Protein AF-A0A960Q188-F1 (afdb_monomer_lite)

Sequence (166 aa):
MLKTEIKGSSILVFAPQTSRVGSAANPDTLACQAAVAFLQRELSPLARAEWEIPDIPFEPMGHNQLRHANRSDRLHARWVREHSLSGDRFVFIEILRNKAATMVIGGQICIVDRAGRIAYSRHYNSHQFDPTVMTSTVRFTDWMLTRFLEDLTKDATEIFPPWGVG

Radius of gyration: 14.89 Å; chains: 1; bounding box: 35×31×38 Å

pLDDT: mean 79.79, std 11.88, range [42.81, 92.06]

Secondary structure (DSSP, 8-state):
-HHHHHTT--EEEEPPEEEETTS--EE-HHHHHHHHHHHHHHT-TT-EEE------PPP--SS-HHHHHHHHHHHHHHHHHHHT-S-SEEEEEEEEE-TTSSSEEEEEEEEEETTS-EEEEEEEETTSS-TTGGG-HHHHHHHHHHHHHHHTTS-HHHHS-TTS--

Foldseek 3Di:
DVLVVQAAFQEEEEFAFEDEQPDFTDGDPLLSVLLQVVCCVRGNVNYDYDHDDPRDDDDRCPPDPPVRQVSVLLVQLVVLQVPQDPGQKYWYKYFYAYNVSQWTQWIKIWIAGSNSDTPDIDIGGNVRDDRVCGRDSNSVSVVVVVVVVVVVVDDPCVVAPPVDDD

Structure (mmCIF, N/CA/C/O backbone):
data_AF-A0A960Q188-F1
#
_entry.id   AF-A0A960Q188-F1
#
loop_
_atom_site.group_PDB
_atom_site.id
_atom_site.type_symbol
_atom_site.label_atom_id
_atom_site.label_alt_id
_atom_site.label_comp_id
_atom_site.label_asym_id
_atom_site.label_entity_id
_atom_site.label_seq_id
_atom_site.pdbx_PDB_ins_code
_atom_site.Cartn_x
_atom_site.Cartn_y
_atom_site.Cartn_z
_atom_site.occupancy
_atom_site.B_iso_or_equiv
_atom_site.auth_seq_id
_atom_site.auth_comp_id
_atom_site.auth_asym_id
_atom_site.auth_atom_id
_atom_site.pdbx_PDB_model_num
ATOM 1 N N . MET A 1 1 ? -15.343 9.595 4.754 1.00 60.38 1 MET A N 1
ATOM 2 C CA . MET A 1 1 ? -15.783 8.870 5.980 1.00 60.38 1 MET A CA 1
ATOM 3 C C . MET A 1 1 ? -14.796 7.765 6.422 1.00 60.38 1 MET A C 1
ATOM 5 O O . MET A 1 1 ? -14.617 7.580 7.618 1.00 60.38 1 MET A O 1
ATOM 9 N N . LEU A 1 2 ? -14.051 7.128 5.502 1.00 62.22 2 LEU A N 1
ATOM 10 C CA . LEU A 1 2 ? -13.084 6.044 5.781 1.00 62.22 2 LEU A CA 1
ATOM 11 C C . LEU A 1 2 ? -11.837 6.459 6.609 1.00 62.22 2 LEU A C 1
ATOM 13 O O . LEU A 1 2 ? -11.343 5.673 7.414 1.00 62.22 2 LEU A O 1
ATOM 17 N N . LYS A 1 3 ? -11.346 7.705 6.485 1.00 62.78 3 LYS A N 1
ATOM 18 C CA . LYS A 1 3 ? -10.191 8.207 7.269 1.00 62.78 3 LYS A CA 1
ATOM 19 C C . LYS A 1 3 ? -10.414 8.129 8.783 1.00 62.78 3 LYS A C 1
ATOM 21 O O . LYS A 1 3 ? -9.508 7.761 9.525 1.00 62.78 3 LYS A O 1
ATOM 26 N N . THR A 1 4 ? -11.616 8.478 9.236 1.00 61.66 4 THR A N 1
ATOM 27 C CA . THR A 1 4 ? -11.970 8.501 10.661 1.00 61.66 4 THR A CA 1
ATOM 28 C C . THR A 1 4 ? -12.105 7.090 11.227 1.00 61.66 4 THR A C 1
ATOM 30 O O . THR A 1 4 ? -11.721 6.863 12.366 1.00 61.66 4 THR A O 1
ATOM 33 N N . GLU A 1 5 ? -12.579 6.135 10.422 1.00 65.75 5 GLU A N 1
ATOM 34 C CA . GLU A 1 5 ? -12.701 4.722 10.807 1.00 65.75 5 GLU A CA 1
ATOM 35 C C . GLU A 1 5 ? -11.341 4.021 10.929 1.00 65.75 5 GLU A C 1
ATOM 37 O O . GLU A 1 5 ? -11.165 3.135 11.761 1.00 65.75 5 GLU A O 1
ATOM 42 N N . ILE A 1 6 ? -10.365 4.417 10.107 1.00 67.44 6 ILE A N 1
ATOM 43 C CA . ILE A 1 6 ? -9.011 3.843 10.139 1.00 67.44 6 ILE A CA 1
ATOM 44 C C . ILE A 1 6 ? -8.191 4.414 11.309 1.00 67.44 6 ILE A C 1
ATOM 46 O O . ILE A 1 6 ? -7.274 3.757 11.808 1.00 67.44 6 ILE A O 1
ATOM 50 N N . LYS A 1 7 ? -8.531 5.615 11.790 1.00 67.69 7 LYS A N 1
ATOM 51 C CA . LYS A 1 7 ? -7.803 6.288 12.868 1.00 67.69 7 LYS A CA 1
ATOM 52 C C . LYS A 1 7 ? -7.918 5.495 14.178 1.00 67.69 7 LYS A C 1
ATOM 54 O O . LYS A 1 7 ? -8.984 5.423 14.775 1.00 67.69 7 LYS A O 1
ATOM 59 N N . GLY A 1 8 ? -6.805 4.909 14.625 1.00 63.12 8 GLY A N 1
ATOM 60 C CA . GLY A 1 8 ? -6.741 4.067 15.830 1.00 63.12 8 GLY A CA 1
ATOM 61 C C . GLY A 1 8 ? -6.969 2.566 15.599 1.00 63.12 8 GLY A C 1
ATOM 62 O O . GLY A 1 8 ? -6.877 1.798 16.551 1.00 63.12 8 GLY A O 1
ATOM 63 N N . SER A 1 9 ? -7.211 2.135 14.355 1.00 73.81 9 SER A N 1
ATOM 64 C CA . SER A 1 9 ? -7.270 0.712 13.986 1.00 73.81 9 SER A CA 1
ATOM 65 C C . SER A 1 9 ? -5.881 0.067 14.013 1.00 73.81 9 SER A C 1
ATOM 67 O O . SER A 1 9 ? -4.887 0.712 13.670 1.00 73.81 9 SER A O 1
ATOM 69 N N . SER A 1 10 ? -5.791 -1.223 14.333 1.00 77.69 10 SER A N 1
ATOM 70 C CA . SER A 1 10 ? -4.574 -2.003 14.077 1.00 77.69 10 SER A CA 1
ATOM 71 C C . SER A 1 10 ? -4.449 -2.294 12.574 1.00 77.69 10 SER A C 1
ATOM 73 O O . SER A 1 10 ? -5.351 -2.877 11.963 1.00 77.69 10 SER A O 1
ATOM 75 N N . ILE A 1 11 ? -3.348 -1.854 11.957 1.00 82.38 11 ILE A N 1
ATOM 76 C CA . ILE A 1 11 ? -3.106 -2.006 10.515 1.00 82.38 11 ILE A CA 1
ATOM 77 C C . ILE A 1 11 ? -1.930 -2.958 10.308 1.00 82.38 11 ILE A C 1
ATOM 79 O O . ILE A 1 11 ? -0.829 -2.692 10.790 1.00 82.38 11 ILE A O 1
ATOM 83 N N . LEU A 1 12 ? -2.145 -4.041 9.564 1.00 77.25 12 LEU A N 1
ATOM 84 C CA . LEU A 1 12 ? -1.047 -4.865 9.059 1.00 77.25 12 LEU A CA 1
ATOM 85 C C . LEU A 1 12 ? -0.699 -4.422 7.643 1.00 77.25 12 LEU A C 1
ATOM 87 O O . LEU A 1 12 ? -1.573 -4.365 6.777 1.00 77.25 12 LEU A O 1
ATOM 91 N N . VAL A 1 13 ? 0.569 -4.097 7.425 1.00 78.69 13 VAL A N 1
ATOM 92 C CA . VAL A 1 13 ? 1.113 -3.696 6.128 1.00 78.69 13 VAL A CA 1
ATOM 93 C C . VAL A 1 13 ? 1.946 -4.849 5.601 1.00 78.69 13 VAL A C 1
ATOM 95 O O . VAL A 1 13 ? 3.018 -5.132 6.133 1.00 78.69 13 VAL A O 1
ATOM 98 N N . PHE A 1 14 ? 1.455 -5.513 4.563 1.00 75.12 14 PHE A N 1
ATOM 99 C CA . PHE A 1 14 ? 2.189 -6.599 3.927 1.00 75.12 14 PHE A CA 1
ATOM 100 C C . PHE A 1 14 ? 3.314 -6.025 3.075 1.00 75.12 14 PHE A C 1
ATOM 102 O O . PHE A 1 14 ? 3.160 -4.956 2.471 1.00 75.12 14 PHE A O 1
ATOM 109 N N . ALA A 1 15 ? 4.466 -6.699 3.052 1.00 66.56 15 ALA A N 1
ATOM 110 C CA . ALA A 1 15 ? 5.606 -6.187 2.303 1.00 66.56 15 ALA A CA 1
ATOM 111 C C . ALA A 1 15 ? 5.254 -6.012 0.819 1.00 66.56 15 ALA A C 1
ATOM 113 O O . ALA A 1 15 ? 4.715 -6.944 0.220 1.00 66.56 15 ALA A O 1
ATOM 114 N N . PRO A 1 16 ? 5.555 -4.848 0.209 1.00 66.00 16 PRO A N 1
ATOM 115 C CA . PRO A 1 16 ? 5.242 -4.624 -1.183 1.00 66.00 16 PRO A CA 1
ATOM 116 C C . PRO A 1 16 ? 5.828 -5.721 -2.062 1.00 66.00 16 PRO A C 1
ATOM 118 O O . PRO A 1 16 ? 7.036 -5.971 -2.042 1.00 66.00 16 PRO A O 1
ATOM 121 N N . GLN A 1 17 ? 4.967 -6.384 -2.825 1.00 65.81 17 GLN A N 1
ATOM 122 C CA . GLN A 1 17 ? 5.398 -7.403 -3.766 1.00 65.81 17 GLN A CA 1
ATOM 123 C C . GLN A 1 17 ? 5.956 -6.715 -5.010 1.00 65.81 17 GLN A C 1
ATOM 125 O O . GLN A 1 17 ? 5.253 -5.970 -5.694 1.00 65.81 17 GLN A O 1
ATOM 130 N N . THR A 1 18 ? 7.241 -6.936 -5.295 1.00 59.88 18 THR A N 1
ATOM 131 C CA . THR A 1 18 ? 7.847 -6.493 -6.551 1.00 59.88 18 THR A CA 1
ATOM 132 C C . THR A 1 18 ? 7.687 -7.580 -7.596 1.00 59.88 18 THR A C 1
ATOM 134 O O . THR A 1 18 ? 8.460 -8.537 -7.665 1.00 59.88 18 THR A O 1
ATOM 137 N N . SER A 1 19 ? 6.653 -7.430 -8.415 1.00 62.03 19 SER A N 1
ATOM 138 C CA . SER A 1 19 ? 6.389 -8.322 -9.536 1.00 62.03 19 SER A CA 1
ATOM 139 C C . SER A 1 19 ? 7.159 -7.829 -10.762 1.00 62.03 19 SER A C 1
ATOM 141 O O . SER A 1 19 ? 7.048 -6.670 -11.181 1.00 62.03 19 SER A O 1
ATOM 143 N N . ARG A 1 20 ? 7.953 -8.716 -11.364 1.00 64.25 20 ARG A N 1
ATOM 144 C CA . ARG A 1 20 ? 8.521 -8.520 -12.704 1.00 64.25 20 ARG A CA 1
ATOM 145 C C . ARG A 1 20 ? 7.627 -9.253 -13.690 1.00 64.25 20 ARG A C 1
ATOM 147 O O . ARG A 1 20 ? 7.229 -10.384 -13.433 1.00 64.25 20 ARG A O 1
ATOM 154 N N . VAL A 1 21 ? 7.375 -8.655 -14.854 1.00 56.62 21 VAL A N 1
ATOM 155 C CA . VAL A 1 21 ? 6.659 -9.350 -15.932 1.00 56.62 21 VAL A CA 1
ATOM 156 C C . VAL A 1 21 ? 7.367 -10.675 -16.258 1.00 56.62 21 VAL A C 1
ATOM 158 O O . VAL A 1 21 ? 8.473 -10.672 -16.800 1.00 56.62 21 VAL A O 1
ATOM 161 N N . GLY A 1 22 ? 6.723 -11.794 -15.910 1.00 53.28 22 GLY A N 1
ATOM 162 C CA . GLY A 1 22 ? 7.230 -13.152 -16.130 1.00 53.28 22 GLY A CA 1
ATOM 163 C C . GLY A 1 22 ? 8.137 -13.708 -15.023 1.00 53.28 22 GLY A C 1
ATOM 164 O O . GLY A 1 22 ? 8.924 -14.610 -15.298 1.00 53.28 22 GLY A O 1
ATOM 165 N N . SER A 1 23 ? 8.097 -13.184 -13.795 1.00 57.22 23 SER A N 1
ATOM 166 C CA . SER A 1 23 ? 8.809 -13.770 -12.644 1.00 57.22 23 SER A CA 1
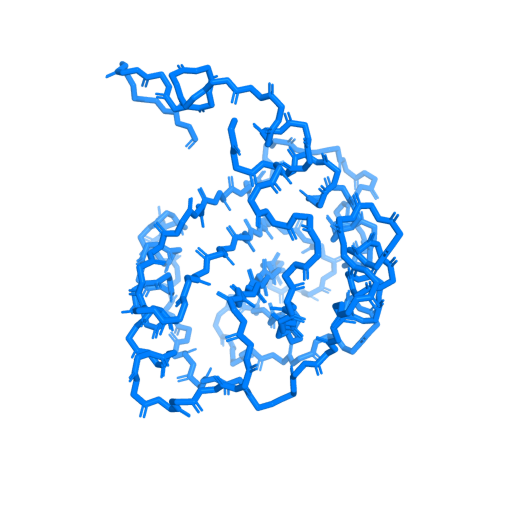ATOM 167 C C . SER A 1 23 ? 7.979 -13.675 -11.361 1.00 57.22 23 SER A C 1
ATOM 169 O O . SER A 1 23 ? 7.099 -12.823 -11.263 1.00 57.22 23 SER A O 1
ATOM 171 N N . ALA A 1 24 ? 8.266 -14.549 -10.392 1.00 57.47 24 ALA A N 1
ATOM 172 C CA . ALA A 1 24 ? 7.631 -14.526 -9.075 1.00 57.47 24 ALA A CA 1
ATOM 173 C C . ALA A 1 24 ? 7.900 -13.201 -8.340 1.00 57.47 24 ALA A C 1
ATOM 175 O O . ALA A 1 24 ? 8.944 -12.569 -8.544 1.00 57.47 24 ALA A O 1
ATOM 176 N N . ALA A 1 25 ? 6.949 -12.789 -7.503 1.00 64.38 25 ALA A N 1
ATOM 177 C CA . ALA A 1 25 ? 7.064 -11.592 -6.686 1.00 64.38 25 ALA A CA 1
ATOM 178 C C . ALA A 1 25 ? 8.130 -11.767 -5.596 1.00 64.38 25 ALA A C 1
ATOM 180 O O . ALA A 1 25 ? 8.181 -12.802 -4.936 1.00 64.38 25 ALA A O 1
ATOM 181 N N . ASN A 1 26 ? 8.950 -10.736 -5.375 1.00 68.50 26 ASN A N 1
ATOM 182 C CA . ASN A 1 26 ? 9.861 -10.679 -4.230 1.00 68.50 26 ASN A CA 1
ATOM 183 C C . ASN A 1 26 ? 9.431 -9.564 -3.268 1.00 68.50 26 ASN A C 1
ATOM 185 O O . ASN A 1 26 ? 9.111 -8.465 -3.739 1.00 68.50 26 ASN A O 1
ATOM 189 N N . PRO A 1 27 ? 9.440 -9.803 -1.945 1.00 71.75 27 PRO A N 1
ATOM 190 C CA . PRO A 1 27 ? 9.118 -8.767 -0.971 1.00 71.75 27 PRO A CA 1
ATOM 191 C C . PRO A 1 27 ? 10.168 -7.646 -1.002 1.00 71.75 27 PRO A C 1
ATOM 193 O O . PRO A 1 27 ? 11.371 -7.905 -0.951 1.00 71.75 27 PRO A O 1
ATOM 196 N N . ASP A 1 28 ? 9.718 -6.393 -1.065 1.00 81.81 28 ASP A N 1
ATOM 197 C CA . ASP A 1 28 ? 10.570 -5.208 -0.931 1.00 81.81 28 ASP A CA 1
ATOM 198 C C . ASP A 1 28 ? 10.522 -4.685 0.510 1.00 81.81 28 ASP A C 1
ATOM 200 O O . ASP A 1 28 ? 9.641 -3.918 0.909 1.00 81.81 28 ASP A O 1
ATOM 204 N N . THR A 1 29 ? 11.494 -5.124 1.310 1.00 82.06 29 THR A N 1
ATOM 205 C CA . THR A 1 29 ? 11.616 -4.772 2.730 1.00 82.06 29 THR A CA 1
ATOM 206 C C . THR A 1 29 ? 11.710 -3.264 2.959 1.00 82.06 29 THR A C 1
ATOM 208 O O . THR A 1 29 ? 11.108 -2.757 3.906 1.00 82.06 29 THR A O 1
ATOM 211 N N . LEU A 1 30 ? 12.430 -2.532 2.102 1.00 84.25 30 LEU A N 1
ATOM 212 C CA . LEU A 1 30 ? 12.617 -1.087 2.265 1.00 84.25 30 LEU A CA 1
ATOM 213 C C . LEU A 1 30 ? 11.322 -0.331 1.969 1.00 84.25 30 LEU A C 1
ATOM 215 O O . LEU A 1 30 ? 10.944 0.566 2.723 1.00 84.25 30 LEU A O 1
ATOM 219 N N . ALA A 1 31 ? 10.612 -0.719 0.909 1.00 84.50 31 ALA A N 1
ATOM 220 C CA . ALA A 1 31 ? 9.304 -0.158 0.599 1.00 84.50 31 ALA A CA 1
ATOM 221 C C . ALA A 1 31 ? 8.272 -0.482 1.697 1.00 84.50 31 ALA A C 1
ATOM 223 O O . ALA A 1 31 ? 7.481 0.385 2.067 1.00 84.50 31 ALA A O 1
ATOM 224 N N . CYS A 1 32 ? 8.319 -1.686 2.284 1.00 85.88 32 CYS A N 1
ATOM 225 C CA . CYS A 1 32 ? 7.462 -2.065 3.414 1.00 85.88 32 CYS A CA 1
ATOM 226 C C . CYS A 1 32 ? 7.702 -1.176 4.638 1.00 85.88 32 CYS A C 1
ATOM 228 O O . CYS A 1 32 ? 6.762 -0.611 5.195 1.00 85.88 32 CYS A O 1
ATOM 230 N N . GLN A 1 33 ? 8.965 -1.006 5.034 1.00 88.00 33 GLN A N 1
ATOM 231 C CA . GLN A 1 33 ? 9.335 -0.157 6.167 1.00 88.00 33 GLN A CA 1
ATOM 232 C C . GLN A 1 33 ? 8.909 1.298 5.947 1.00 88.00 33 GLN A C 1
ATOM 234 O O . GLN A 1 33 ? 8.361 1.920 6.858 1.00 88.00 33 GLN A O 1
ATOM 239 N N . ALA A 1 34 ? 9.097 1.822 4.731 1.00 87.88 34 ALA A N 1
ATOM 240 C CA . ALA A 1 34 ? 8.636 3.157 4.367 1.00 87.88 34 ALA A CA 1
ATOM 241 C C . ALA A 1 34 ? 7.106 3.284 4.468 1.00 87.88 34 ALA A C 1
ATOM 243 O O . ALA A 1 34 ? 6.610 4.257 5.036 1.00 87.88 34 ALA A O 1
ATOM 244 N N . ALA A 1 35 ? 6.359 2.284 3.989 1.00 89.50 35 ALA A N 1
ATOM 245 C CA . ALA A 1 35 ? 4.901 2.263 4.076 1.00 89.50 35 ALA A CA 1
ATOM 246 C C . ALA A 1 35 ? 4.398 2.227 5.524 1.00 89.50 35 ALA A C 1
ATOM 248 O O . ALA A 1 35 ? 3.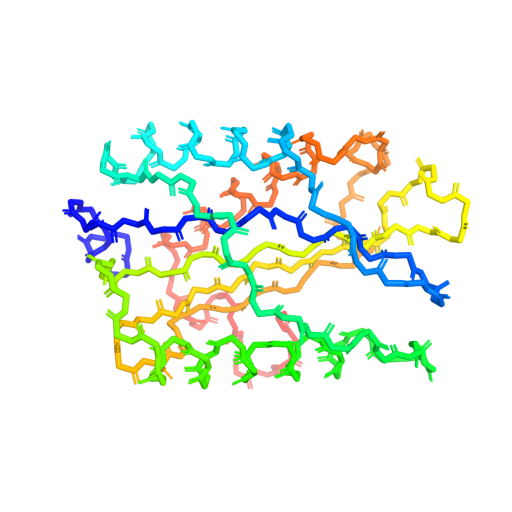494 2.981 5.882 1.00 89.50 35 ALA A O 1
ATOM 249 N N . VAL A 1 36 ? 5.003 1.391 6.372 1.00 90.19 36 VAL A N 1
ATOM 250 C CA . VAL A 1 36 ? 4.671 1.326 7.801 1.00 90.19 36 VAL A CA 1
ATOM 251 C C . VAL A 1 36 ? 4.926 2.671 8.469 1.00 90.19 36 VAL A C 1
ATOM 253 O O . VAL A 1 36 ? 4.021 3.202 9.106 1.00 90.19 36 VAL A O 1
ATOM 256 N N . ALA A 1 37 ? 6.113 3.256 8.283 1.00 91.25 37 ALA A N 1
ATOM 257 C CA . ALA A 1 37 ? 6.459 4.544 8.880 1.00 91.25 37 ALA A CA 1
ATOM 258 C C . ALA A 1 37 ? 5.502 5.664 8.434 1.00 91.25 37 ALA A C 1
ATOM 260 O O . ALA A 1 37 ? 5.080 6.492 9.243 1.00 91.25 37 ALA A O 1
ATOM 261 N N . PHE A 1 38 ? 5.116 5.667 7.156 1.00 91.75 38 PHE A N 1
ATOM 262 C CA . PHE A 1 38 ? 4.128 6.596 6.620 1.00 91.75 38 PHE A CA 1
ATOM 263 C C . PHE A 1 38 ? 2.759 6.416 7.296 1.00 91.75 38 PHE A C 1
ATOM 265 O O . PHE A 1 38 ? 2.190 7.372 7.820 1.00 91.75 38 PHE A O 1
ATOM 272 N N . LEU A 1 39 ? 2.233 5.188 7.340 1.00 89.31 39 LEU A N 1
ATOM 273 C CA . LEU A 1 39 ? 0.913 4.898 7.911 1.00 89.31 39 LEU A CA 1
ATOM 274 C C . LEU A 1 39 ? 0.862 5.134 9.428 1.00 89.31 39 LEU A C 1
ATOM 276 O O . LEU A 1 39 ? -0.164 5.593 9.934 1.00 89.31 39 LEU A O 1
ATOM 280 N N . GLN A 1 40 ? 1.967 4.885 10.137 1.00 91.44 40 GLN A N 1
ATOM 281 C CA . GLN A 1 40 ? 2.123 5.209 11.557 1.00 91.44 40 GLN A CA 1
ATOM 282 C C . GLN A 1 40 ? 1.970 6.701 11.830 1.00 91.44 40 GLN A C 1
ATOM 284 O O . GLN A 1 40 ? 1.274 7.089 12.769 1.00 91.44 40 GLN A O 1
ATOM 289 N N . ARG A 1 41 ? 2.602 7.529 10.994 1.00 91.06 41 ARG A N 1
ATOM 290 C CA . ARG A 1 41 ? 2.562 8.986 11.116 1.00 91.06 41 ARG A CA 1
ATOM 291 C C . ARG A 1 41 ? 1.186 9.557 10.777 1.00 91.06 41 ARG A C 1
ATOM 293 O O . ARG A 1 41 ? 0.710 10.445 11.475 1.00 91.06 41 ARG A O 1
ATOM 300 N N . GLU A 1 42 ? 0.559 9.057 9.716 1.00 89.25 42 GLU A N 1
ATOM 301 C CA . GLU A 1 42 ? -0.594 9.727 9.102 1.00 89.25 42 GLU A CA 1
ATOM 302 C C . GLU A 1 42 ? -1.962 9.144 9.492 1.00 89.25 42 GLU A C 1
ATOM 304 O O . GLU A 1 42 ? -2.972 9.852 9.439 1.00 89.25 42 GLU A O 1
ATOM 309 N N . LEU A 1 43 ? -2.032 7.857 9.861 1.00 85.06 43 LEU A N 1
ATOM 310 C CA . LEU A 1 43 ? -3.307 7.154 10.068 1.00 85.06 43 LEU A CA 1
ATOM 311 C C . LEU A 1 43 ? -3.415 6.447 11.411 1.00 85.06 43 LEU A C 1
ATOM 313 O O . LEU A 1 43 ? -4.380 6.67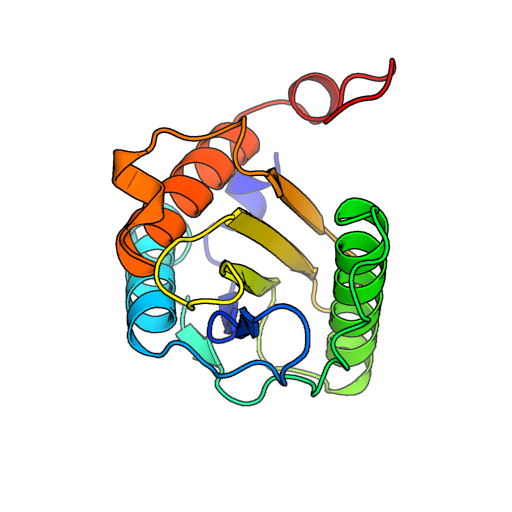8 12.143 1.00 85.06 43 LEU A O 1
ATOM 317 N N . SER A 1 44 ? -2.472 5.566 11.734 1.00 86.56 44 SER A N 1
ATOM 318 C CA . SER A 1 44 ? -2.544 4.787 12.967 1.00 86.56 44 SER A CA 1
ATOM 319 C C . SER A 1 44 ? -1.160 4.436 13.496 1.00 86.56 44 SER A C 1
ATOM 321 O O . SER A 1 44 ? -0.458 3.668 12.839 1.00 86.56 44 SER A O 1
ATOM 323 N N . PRO A 1 45 ? -0.801 4.859 14.723 1.00 86.88 45 PRO A N 1
ATOM 324 C CA . PRO A 1 45 ? 0.484 4.507 15.330 1.00 86.88 45 PRO A CA 1
ATOM 325 C C . PRO A 1 45 ? 0.646 2.996 15.570 1.00 86.88 45 PRO A C 1
ATOM 327 O O . PRO A 1 45 ? 1.749 2.537 15.844 1.00 86.88 45 PRO A O 1
ATOM 330 N N . LEU A 1 46 ? -0.438 2.216 15.459 1.00 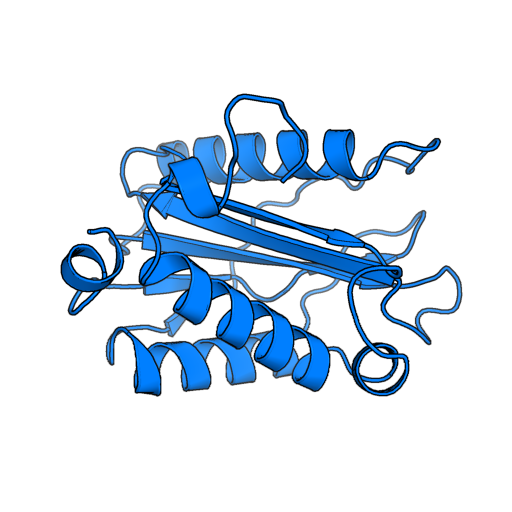86.25 46 LEU A N 1
ATOM 331 C CA . LEU A 1 46 ? -0.439 0.757 15.592 1.00 86.25 46 LEU A CA 1
ATOM 332 C C . LEU A 1 46 ? -0.128 0.024 14.278 1.00 86.25 46 LEU A C 1
ATOM 334 O O . LEU A 1 46 ? -0.144 -1.208 14.257 1.00 86.25 46 LEU A O 1
ATOM 338 N N . ALA A 1 47 ? 0.108 0.744 13.176 1.00 88.19 47 ALA A N 1
ATOM 339 C CA . ALA A 1 47 ? 0.491 0.122 11.916 1.00 88.19 47 ALA A CA 1
ATOM 340 C C . ALA A 1 47 ? 1.826 -0.626 12.067 1.00 88.19 47 ALA A C 1
ATOM 342 O O . ALA A 1 47 ? 2.782 -0.097 12.636 1.00 88.19 47 ALA A O 1
ATOM 343 N N . ARG A 1 48 ? 1.901 -1.858 11.561 1.00 90.94 48 ARG A N 1
ATOM 344 C CA . ARG A 1 48 ? 3.112 -2.691 11.613 1.00 90.94 48 ARG A CA 1
ATOM 345 C C . ARG A 1 48 ? 3.260 -3.539 10.359 1.00 90.94 48 ARG A C 1
ATOM 347 O O . ARG A 1 48 ? 2.271 -3.833 9.693 1.00 90.94 48 ARG A O 1
ATOM 354 N N . ALA A 1 49 ? 4.496 -3.925 10.060 1.00 87.31 49 ALA A N 1
ATOM 355 C CA . ALA A 1 49 ? 4.781 -4.842 8.966 1.00 87.31 49 ALA A CA 1
ATOM 356 C C . ALA A 1 49 ? 4.249 -6.245 9.287 1.00 87.31 49 ALA A C 1
ATOM 358 O O . ALA A 1 49 ? 4.359 -6.696 10.429 1.00 87.31 49 ALA A O 1
ATOM 359 N N . GLU A 1 50 ? 3.729 -6.920 8.269 1.00 85.25 50 GLU A N 1
ATOM 360 C CA . GLU A 1 50 ? 3.486 -8.359 8.253 1.00 85.25 50 GLU A CA 1
ATOM 361 C C . GLU A 1 50 ? 4.251 -8.968 7.072 1.00 85.25 50 GLU A C 1
ATOM 363 O O . GLU A 1 50 ? 4.219 -8.446 5.953 1.00 85.25 50 GLU A O 1
ATOM 368 N N . TRP A 1 51 ? 4.993 -10.039 7.338 1.00 75.56 51 TRP A N 1
ATOM 369 C CA . TRP A 1 51 ? 5.914 -10.647 6.371 1.00 75.56 51 TRP A CA 1
ATOM 370 C C . TRP A 1 51 ? 5.367 -11.944 5.790 1.00 75.56 51 TRP A C 1
ATOM 372 O O . TRP A 1 51 ? 5.834 -12.384 4.740 1.00 75.56 51 TRP A O 1
ATOM 382 N N . GLU A 1 52 ? 4.371 -12.540 6.443 1.00 75.12 52 GLU A N 1
ATOM 383 C CA . GLU A 1 52 ? 3.636 -13.667 5.892 1.00 75.12 52 GLU A CA 1
ATOM 384 C C . GLU A 1 52 ? 2.640 -13.158 4.845 1.00 75.12 52 GLU A C 1
ATOM 386 O O . GLU A 1 52 ? 1.565 -12.668 5.172 1.00 75.12 52 GLU A O 1
ATOM 391 N N . ILE A 1 53 ? 3.017 -13.227 3.569 1.00 69.62 53 ILE A N 1
ATOM 392 C CA . ILE A 1 53 ? 2.169 -12.797 2.451 1.00 69.62 53 ILE A CA 1
ATOM 393 C C . ILE A 1 53 ? 1.630 -14.045 1.749 1.00 69.62 53 ILE A C 1
ATOM 395 O O . ILE A 1 53 ? 2.404 -14.983 1.535 1.00 69.62 53 ILE A O 1
ATOM 399 N N . PRO A 1 54 ? 0.351 -14.077 1.333 1.00 67.31 54 PRO A N 1
ATOM 400 C CA . PRO A 1 54 ? -0.119 -15.124 0.440 1.00 67.31 54 PRO A CA 1
ATOM 401 C C . PRO A 1 54 ? 0.734 -15.172 -0.832 1.00 67.31 54 PRO A C 1
ATOM 403 O O . PRO A 1 54 ? 0.980 -14.145 -1.470 1.00 67.31 54 PRO A O 1
ATOM 406 N N . ASP A 1 55 ? 1.150 -16.375 -1.225 1.00 68.69 55 ASP A N 1
ATOM 407 C CA . ASP A 1 55 ? 1.739 -16.595 -2.543 1.00 68.69 55 ASP A CA 1
ATOM 408 C C . ASP A 1 55 ? 0.636 -16.420 -3.593 1.00 68.69 55 ASP A C 1
ATOM 410 O O . ASP A 1 55 ? -0.215 -17.291 -3.793 1.00 68.69 55 ASP A O 1
ATOM 414 N N . ILE A 1 56 ? 0.584 -15.233 -4.198 1.00 64.19 56 ILE A N 1
ATOM 415 C CA . ILE A 1 56 ? -0.347 -14.911 -5.272 1.00 64.19 56 ILE A CA 1
ATOM 416 C C . ILE A 1 56 ? 0.387 -15.145 -6.589 1.00 64.19 56 ILE A C 1
ATOM 418 O O . ILE A 1 56 ? 1.303 -14.389 -6.920 1.00 64.19 56 ILE A O 1
ATOM 422 N N . PRO A 1 57 ? -0.016 -16.158 -7.379 1.00 63.06 57 PRO A N 1
ATOM 423 C CA . PRO A 1 57 ? 0.636 -16.435 -8.645 1.00 63.06 57 PRO A CA 1
ATOM 424 C C . PRO A 1 57 ? 0.531 -15.220 -9.563 1.00 63.06 57 PRO A C 1
ATOM 426 O O . PRO A 1 57 ? -0.571 -14.771 -9.894 1.00 63.06 57 PRO A O 1
ATOM 429 N N . PHE A 1 58 ? 1.680 -14.713 -10.003 1.00 62.53 58 PHE A N 1
ATOM 430 C CA . PHE A 1 58 ? 1.730 -13.688 -11.035 1.00 62.53 58 PHE A CA 1
ATOM 431 C C . PHE A 1 58 ? 1.174 -14.255 -12.347 1.00 62.53 58 PHE A C 1
ATOM 433 O O . PHE A 1 58 ? 1.703 -15.232 -12.882 1.00 62.53 58 PHE A O 1
ATOM 440 N N . GLU A 1 59 ? 0.131 -13.635 -12.899 1.00 60.53 59 GLU A N 1
ATOM 441 C CA . GLU A 1 59 ? -0.368 -14.003 -14.224 1.00 60.53 59 GLU A CA 1
ATOM 442 C C . GLU A 1 59 ? 0.358 -13.196 -15.307 1.00 60.53 59 GLU A C 1
ATOM 444 O O . GLU A 1 59 ? 0.405 -11.965 -15.225 1.00 60.53 59 GLU A O 1
ATOM 449 N N . PRO A 1 60 ? 0.906 -13.844 -16.354 1.00 56.06 60 PRO A N 1
ATOM 450 C CA . PRO A 1 60 ? 1.521 -13.142 -17.470 1.00 56.06 60 PRO A CA 1
ATOM 451 C C . PRO A 1 60 ? 0.566 -12.087 -18.039 1.00 56.06 60 PRO A C 1
ATOM 453 O O . PRO A 1 60 ? -0.511 -12.399 -18.549 1.00 56.06 60 PRO A O 1
ATOM 456 N N . MET A 1 61 ? 0.966 -10.819 -17.930 1.00 60.16 61 MET A N 1
ATOM 457 C CA . MET A 1 61 ? 0.145 -9.663 -18.285 1.00 60.16 61 MET A CA 1
ATOM 458 C C . MET A 1 61 ? -0.007 -9.549 -19.808 1.00 60.16 61 MET A C 1
ATOM 460 O O . MET A 1 61 ? 0.691 -8.786 -20.466 1.00 60.16 61 MET A O 1
ATOM 464 N N . GLY A 1 62 ? -0.941 -10.301 -20.384 1.00 48.69 62 GLY A N 1
ATOM 465 C CA . GLY A 1 62 ? -1.274 -10.266 -21.810 1.00 48.69 62 GLY A CA 1
ATOM 466 C C . GLY A 1 62 ? -2.140 -9.070 -22.229 1.00 48.69 62 GLY A C 1
ATOM 467 O O . GLY A 1 62 ? -3.061 -9.278 -23.007 1.00 48.69 62 GLY A O 1
ATOM 468 N N . HIS A 1 63 ? -1.846 -7.852 -21.742 1.00 53.50 63 HIS A N 1
ATOM 469 C CA . HIS A 1 63 ? -2.527 -6.560 -22.018 1.00 53.50 63 HIS A CA 1
ATOM 470 C C . HIS A 1 63 ? -3.608 -6.067 -21.032 1.00 53.50 63 HIS A C 1
ATOM 472 O O . HIS A 1 63 ? -4.325 -5.125 -21.360 1.00 53.50 63 HIS A O 1
ATOM 478 N N . ASN A 1 64 ? -3.748 -6.613 -19.816 1.00 70.50 64 ASN A N 1
ATOM 479 C CA . ASN A 1 64 ? -4.740 -6.066 -18.873 1.00 70.50 64 ASN A CA 1
ATOM 480 C C . ASN A 1 64 ? -4.272 -6.059 -17.408 1.00 70.50 64 ASN A C 1
ATOM 482 O O . ASN A 1 64 ? -4.555 -6.983 -16.644 1.00 70.50 64 ASN A O 1
ATOM 486 N N . GLN A 1 65 ? -3.574 -4.986 -17.017 1.00 72.62 65 GLN A N 1
ATOM 487 C CA . GLN A 1 65 ? -3.107 -4.775 -15.641 1.00 72.62 65 GLN A CA 1
ATOM 488 C C . GLN A 1 65 ? -4.259 -4.685 -14.631 1.00 72.62 65 GLN A C 1
ATOM 490 O O . GLN A 1 65 ? -4.128 -5.155 -13.503 1.00 72.62 65 GLN A O 1
ATOM 495 N N . LEU A 1 66 ? -5.417 -4.182 -15.061 1.00 78.31 66 LEU A N 1
ATOM 496 C CA . LEU A 1 66 ? -6.621 -4.112 -14.239 1.00 78.31 66 LEU A CA 1
ATOM 497 C C . LEU A 1 66 ? -7.183 -5.507 -13.911 1.00 78.31 66 LEU A C 1
ATOM 499 O O . LEU A 1 66 ? -7.660 -5.739 -12.803 1.00 78.31 66 LEU A O 1
ATOM 503 N N . ARG A 1 67 ? -7.110 -6.469 -14.843 1.00 79.25 67 ARG A N 1
ATOM 504 C CA . ARG A 1 67 ? -7.543 -7.855 -14.584 1.00 79.25 67 ARG A CA 1
ATOM 505 C C . ARG A 1 67 ? -6.669 -8.528 -13.524 1.00 79.25 67 ARG A C 1
ATOM 507 O O . ARG A 1 67 ? -7.220 -9.170 -12.632 1.00 79.25 67 ARG A O 1
ATOM 514 N N . HIS A 1 68 ? -5.347 -8.366 -13.623 1.00 79.44 68 HIS A N 1
ATOM 515 C CA . HIS A 1 68 ? -4.404 -8.849 -12.607 1.00 79.44 68 HIS A CA 1
ATOM 516 C C . HIS A 1 68 ? -4.731 -8.241 -11.243 1.00 79.44 68 HIS A C 1
ATOM 518 O O . HIS A 1 68 ? -4.948 -8.977 -10.284 1.00 79.44 68 HIS A O 1
ATOM 524 N N . ALA A 1 69 ? -4.897 -6.918 -11.189 1.00 81.50 69 ALA A N 1
ATOM 525 C CA . ALA A 1 69 ? -5.176 -6.214 -9.943 1.00 81.50 69 ALA A CA 1
ATOM 526 C C . ALA A 1 69 ? -6.463 -6.687 -9.256 1.00 81.50 69 ALA A C 1
ATOM 528 O O . ALA A 1 69 ? -6.444 -7.085 -8.092 1.00 81.50 69 ALA A O 1
ATOM 529 N N . ASN A 1 70 ? -7.560 -6.772 -10.016 1.00 84.25 70 ASN A N 1
ATOM 530 C CA . ASN A 1 70 ? -8.842 -7.270 -9.514 1.00 84.25 70 ASN A CA 1
ATOM 531 C C . ASN A 1 70 ? -8.760 -8.711 -8.991 1.00 84.25 70 ASN A C 1
ATOM 533 O O . ASN A 1 70 ? -9.478 -9.083 -8.061 1.00 84.25 70 ASN A O 1
ATOM 537 N N . ARG A 1 71 ? -7.928 -9.555 -9.608 1.00 84.81 71 ARG A N 1
ATOM 538 C CA . ARG A 1 71 ? -7.700 -10.923 -9.134 1.00 84.81 71 ARG A CA 1
ATOM 539 C C . ARG A 1 71 ? -6.888 -10.925 -7.841 1.00 84.81 71 ARG A C 1
ATOM 541 O O . ARG A 1 71 ? -7.292 -11.603 -6.900 1.00 84.81 71 ARG A O 1
ATOM 548 N N . SER A 1 72 ? -5.794 -10.166 -7.806 1.00 85.06 72 SER A N 1
ATOM 549 C CA . SER A 1 72 ? -4.927 -9.998 -6.636 1.00 85.06 72 SER A CA 1
ATOM 550 C C . SER A 1 72 ? -5.740 -9.537 -5.417 1.00 85.06 72 SER A C 1
ATOM 552 O O . SER A 1 72 ? -5.724 -10.193 -4.378 1.00 85.06 72 SER A O 1
ATOM 554 N N . ASP A 1 73 ? -6.604 -8.529 -5.582 1.00 88.88 73 ASP A N 1
ATOM 555 C CA . ASP A 1 73 ? -7.506 -8.039 -4.528 1.00 88.88 73 ASP A CA 1
ATOM 556 C C . ASP A 1 73 ? -8.415 -9.125 -3.949 1.00 88.88 73 ASP A C 1
ATOM 558 O O . ASP A 1 73 ? -8.571 -9.249 -2.733 1.00 88.88 73 ASP A O 1
ATOM 562 N N . ARG A 1 74 ? -9.025 -9.937 -4.818 1.00 89.56 74 ARG A N 1
ATOM 563 C CA . ARG A 1 74 ? -9.921 -11.021 -4.392 1.00 89.56 74 ARG A CA 1
ATOM 564 C C . ARG A 1 74 ? -9.171 -12.115 -3.642 1.00 89.56 74 ARG A C 1
ATOM 566 O O . ARG A 1 74 ? -9.729 -12.686 -2.707 1.00 89.56 74 ARG A O 1
ATOM 573 N N . LEU A 1 75 ? -7.937 -12.410 -4.047 1.00 88.44 75 LEU A N 1
ATOM 574 C CA . LEU A 1 75 ? -7.090 -13.392 -3.375 1.00 88.44 75 LEU A CA 1
ATOM 575 C C . LEU A 1 75 ? -6.656 -12.893 -1.996 1.00 88.44 75 LEU A C 1
ATOM 577 O O . LEU A 1 75 ? -6.823 -13.631 -1.029 1.00 88.44 75 LEU A O 1
ATOM 581 N N . HIS A 1 76 ? -6.232 -11.632 -1.875 1.00 88.31 76 HIS A N 1
ATOM 582 C CA . HIS A 1 76 ? -5.965 -11.000 -0.581 1.00 88.31 76 HIS A CA 1
ATOM 583 C C . HIS A 1 76 ? -7.193 -11.034 0.337 1.00 88.31 76 HIS A C 1
ATOM 585 O O . HIS A 1 76 ? -7.111 -11.470 1.485 1.00 88.31 76 HIS A O 1
ATOM 591 N N . ALA A 1 77 ? -8.358 -10.636 -0.182 1.00 90.75 77 ALA A N 1
ATOM 592 C CA . ALA A 1 77 ? -9.605 -10.607 0.577 1.00 90.75 77 ALA A CA 1
ATOM 593 C C . ALA A 1 77 ? -10.031 -11.994 1.078 1.00 90.75 77 ALA A C 1
ATOM 595 O O . ALA A 1 77 ? -10.480 -12.145 2.217 1.00 90.75 77 ALA A O 1
ATOM 596 N N . ARG A 1 78 ? -9.866 -13.017 0.233 1.00 90.75 78 ARG A N 1
ATOM 597 C CA . ARG A 1 78 ? -10.096 -14.413 0.603 1.00 90.75 78 ARG A CA 1
ATOM 598 C C . ARG A 1 78 ? -9.102 -14.877 1.667 1.00 90.75 78 ARG A C 1
ATOM 600 O O . ARG A 1 78 ? -9.526 -15.449 2.665 1.00 90.75 78 ARG A O 1
ATOM 607 N N . TRP A 1 79 ? -7.816 -14.601 1.478 1.00 88.12 79 TRP A N 1
ATOM 608 C CA . TRP A 1 79 ? -6.762 -15.046 2.384 1.00 88.12 79 TRP A CA 1
ATOM 609 C C . TRP A 1 79 ? -6.934 -14.477 3.798 1.00 88.12 79 TRP A C 1
ATOM 611 O O . TRP A 1 79 ? -6.920 -15.242 4.762 1.00 88.12 79 TRP A O 1
ATOM 621 N N . VAL A 1 80 ? -7.222 -13.173 3.921 1.00 89.88 80 VAL A N 1
ATOM 622 C CA . VAL A 1 80 ? -7.533 -12.516 5.207 1.00 89.88 80 VAL A CA 1
ATOM 623 C C . VAL A 1 80 ? -8.678 -13.220 5.936 1.00 89.88 80 VAL A C 1
ATOM 625 O O . VAL A 1 80 ? -8.606 -13.435 7.145 1.00 89.88 80 VAL A O 1
ATOM 628 N N . ARG A 1 81 ? -9.728 -13.607 5.201 1.00 89.81 81 ARG A N 1
ATOM 629 C CA . ARG A 1 81 ? -10.889 -14.310 5.762 1.00 89.81 81 ARG A CA 1
ATOM 630 C C . ARG A 1 81 ? -10.531 -15.701 6.286 1.00 89.81 81 ARG A C 1
ATOM 632 O O . ARG A 1 81 ? -11.125 -16.150 7.259 1.00 89.81 81 ARG A O 1
ATOM 639 N N . GLU A 1 82 ? -9.590 -16.377 5.635 1.00 89.56 82 GLU A N 1
ATOM 640 C CA . GLU A 1 82 ? -9.186 -17.747 5.965 1.00 89.56 82 GLU A CA 1
ATOM 641 C C . GLU A 1 82 ? -8.152 -17.807 7.112 1.00 89.56 82 GLU A C 1
ATOM 643 O O . GLU A 1 82 ? -8.133 -18.794 7.840 1.00 89.56 82 GLU A O 1
ATOM 648 N N . HIS A 1 83 ? -7.342 -16.759 7.329 1.00 85.00 83 HIS A N 1
ATOM 649 C CA . HIS A 1 83 ? -6.163 -16.812 8.220 1.00 85.00 83 HIS A CA 1
ATOM 650 C C . HIS A 1 83 ? -6.312 -16.090 9.573 1.00 85.00 83 HIS A C 1
ATOM 652 O O . HIS A 1 83 ? -5.345 -16.013 10.323 1.00 85.00 83 HIS A O 1
ATOM 658 N N . SER A 1 84 ? -7.508 -15.593 9.926 1.00 73.19 84 SER A N 1
ATOM 659 C CA . SER A 1 84 ? -7.833 -15.024 11.259 1.00 73.19 84 SER A CA 1
ATOM 660 C C . SER A 1 84 ? -6.727 -14.141 11.867 1.00 73.19 84 SER A C 1
ATOM 662 O O . SER A 1 84 ? -6.255 -14.359 12.982 1.00 73.19 84 SER A O 1
ATOM 664 N N . LEU A 1 85 ? -6.297 -13.134 11.110 1.00 83.12 85 LEU A N 1
ATOM 665 C CA . LEU A 1 85 ? -5.176 -12.268 11.469 1.00 83.12 85 LEU A CA 1
ATOM 666 C C . LEU A 1 85 ? -5.539 -11.280 12.591 1.00 83.12 85 LEU A C 1
ATOM 668 O O . LEU A 1 85 ? -6.677 -10.825 12.713 1.00 83.12 85 LEU A O 1
ATOM 672 N N . SER A 1 86 ? -4.535 -10.862 13.365 1.00 82.50 86 SER A N 1
ATOM 673 C CA . SER A 1 86 ? -4.705 -9.976 14.533 1.00 82.50 86 SER A CA 1
ATOM 674 C C . SER A 1 86 ? -5.008 -8.499 14.212 1.00 82.50 86 SER A C 1
ATOM 676 O O . SER A 1 86 ? -5.204 -7.711 15.133 1.00 82.50 86 SER A O 1
ATOM 678 N N . GLY A 1 87 ? -5.053 -8.109 12.932 1.00 83.94 87 GLY A N 1
ATOM 679 C CA . GLY A 1 87 ? -5.326 -6.736 12.481 1.00 83.94 87 GLY A CA 1
ATOM 680 C C . GLY A 1 87 ? -6.814 -6.419 12.295 1.00 83.94 87 GLY A C 1
ATOM 681 O O . GLY A 1 87 ? -7.646 -7.321 12.189 1.00 83.94 87 GLY A O 1
ATOM 682 N N . ASP A 1 88 ? -7.173 -5.135 12.252 1.00 87.94 88 ASP A N 1
ATOM 683 C CA . ASP A 1 88 ? -8.520 -4.658 11.885 1.00 87.94 88 ASP A CA 1
ATOM 684 C C . ASP A 1 88 ? -8.614 -4.310 10.393 1.00 87.94 88 ASP A C 1
ATOM 686 O O . ASP A 1 88 ? -9.692 -4.381 9.783 1.00 87.94 88 ASP A O 1
ATOM 690 N N . ARG A 1 89 ? -7.476 -3.905 9.817 1.00 90.06 89 ARG A N 1
ATOM 691 C CA . ARG A 1 89 ? -7.291 -3.556 8.409 1.00 90.06 89 ARG A CA 1
ATOM 692 C C . ARG A 1 89 ? -5.972 -4.132 7.901 1.00 90.06 89 ARG A C 1
ATOM 694 O O . ARG A 1 89 ? -4.968 -4.145 8.613 1.00 90.06 89 ARG A O 1
ATOM 701 N N . PHE A 1 90 ? -5.986 -4.564 6.650 1.00 90.94 90 PHE A N 1
ATOM 702 C CA . PHE A 1 90 ? -4.874 -5.231 5.983 1.00 90.94 90 PHE A CA 1
ATOM 703 C C . PHE A 1 90 ? -4.555 -4.459 4.714 1.00 90.94 90 PHE A C 1
ATOM 705 O O . PHE A 1 90 ? -5.422 -4.322 3.852 1.00 90.94 90 PHE A O 1
ATOM 712 N N . VAL A 1 91 ? -3.345 -3.912 4.636 1.00 91.06 91 VAL A N 1
ATOM 713 C CA . VAL A 1 91 ? -2.870 -3.100 3.515 1.00 91.06 91 VAL A CA 1
ATOM 714 C C . VAL A 1 91 ? -1.929 -3.943 2.674 1.00 91.06 91 VAL A C 1
ATOM 716 O O . VAL A 1 91 ? -0.863 -4.350 3.137 1.00 91.06 91 VAL A O 1
ATOM 719 N N . PHE A 1 92 ? -2.322 -4.162 1.428 1.00 89.94 92 PHE A N 1
ATOM 720 C CA . PHE A 1 92 ? -1.524 -4.838 0.419 1.00 89.94 92 PHE A CA 1
ATOM 721 C C . PHE A 1 92 ? -1.055 -3.807 -0.598 1.00 89.94 92 PHE A C 1
ATOM 723 O O . PHE A 1 92 ? -1.856 -3.021 -1.109 1.00 89.94 92 PHE A O 1
ATOM 730 N N . ILE A 1 93 ? 0.246 -3.802 -0.875 1.00 88.88 93 ILE A N 1
ATOM 731 C CA . ILE A 1 93 ? 0.865 -2.939 -1.877 1.00 88.88 93 ILE A CA 1
ATOM 732 C C . ILE A 1 93 ? 1.557 -3.848 -2.889 1.00 88.88 93 ILE A C 1
ATOM 734 O O . ILE A 1 93 ? 2.328 -4.728 -2.519 1.00 88.88 93 ILE A O 1
ATOM 738 N N . GLU A 1 94 ? 1.301 -3.639 -4.172 1.00 87.19 94 GLU A N 1
ATOM 739 C CA . GLU A 1 94 ? 2.023 -4.306 -5.254 1.00 87.19 94 GLU A CA 1
ATOM 740 C C . GLU A 1 94 ? 2.724 -3.246 -6.101 1.00 87.19 94 GLU A C 1
ATOM 742 O O . GLU A 1 94 ? 2.130 -2.225 -6.452 1.00 87.19 94 GLU A O 1
ATOM 747 N N . ILE A 1 95 ? 3.998 -3.472 -6.425 1.00 86.88 95 ILE A N 1
ATOM 748 C CA . ILE A 1 95 ? 4.793 -2.584 -7.274 1.00 86.88 95 ILE A CA 1
ATOM 749 C C . ILE A 1 95 ? 5.222 -3.369 -8.506 1.00 86.88 95 ILE A C 1
ATOM 751 O O . ILE A 1 95 ? 6.004 -4.318 -8.435 1.00 86.88 95 ILE A O 1
ATOM 755 N N . LEU A 1 96 ? 4.735 -2.941 -9.664 1.00 83.25 96 LEU A N 1
ATOM 756 C CA . LEU A 1 96 ? 5.032 -3.572 -10.940 1.00 83.25 96 LEU A CA 1
ATOM 757 C C . LEU A 1 96 ? 6.280 -2.933 -11.535 1.00 83.25 96 LEU A C 1
ATOM 759 O O . LEU A 1 96 ? 6.324 -1.717 -11.730 1.00 83.25 96 LEU A O 1
ATOM 763 N N . ARG A 1 97 ? 7.290 -3.738 -11.875 1.00 82.94 97 ARG A N 1
ATOM 764 C CA . ARG A 1 97 ? 8.504 -3.255 -12.552 1.00 82.94 97 ARG A CA 1
ATOM 765 C C . ARG A 1 97 ? 8.586 -3.763 -13.987 1.00 82.94 97 ARG A C 1
ATOM 767 O O . ARG A 1 97 ? 8.059 -4.821 -14.336 1.00 82.94 97 ARG A O 1
ATOM 774 N N . ASN A 1 98 ? 9.268 -2.998 -14.837 1.00 80.38 98 ASN A N 1
ATOM 775 C CA . ASN A 1 98 ? 9.557 -3.403 -16.209 1.00 80.38 98 ASN A CA 1
ATOM 776 C C . ASN A 1 98 ? 10.381 -4.705 -16.247 1.00 80.38 98 ASN A C 1
ATOM 778 O O . ASN A 1 98 ? 10.934 -5.165 -15.246 1.00 80.38 98 ASN A O 1
ATOM 782 N N . LYS A 1 99 ? 10.535 -5.290 -17.441 1.00 76.38 99 LYS A N 1
ATOM 783 C CA . LYS A 1 99 ? 11.334 -6.512 -17.619 1.00 76.38 99 LYS A CA 1
ATOM 784 C C . LYS A 1 99 ? 12.788 -6.347 -17.162 1.00 76.38 99 LYS A C 1
ATOM 786 O O . LYS A 1 99 ? 13.395 -7.341 -16.801 1.00 76.38 99 LYS A O 1
ATOM 791 N N . ALA A 1 100 ? 13.370 -5.153 -17.158 1.00 79.81 100 ALA A N 1
ATOM 792 C CA . ALA A 1 100 ? 14.732 -4.952 -16.657 1.00 79.81 100 ALA A CA 1
ATOM 793 C C . ALA A 1 100 ? 14.800 -4.777 -15.125 1.00 79.81 100 ALA A C 1
ATOM 795 O O . ALA A 1 100 ? 15.895 -4.698 -14.582 1.00 79.81 100 ALA A O 1
ATOM 796 N N . ALA A 1 101 ? 13.655 -4.708 -14.434 1.00 76.44 101 ALA A N 1
ATOM 797 C CA . ALA A 1 101 ? 13.531 -4.311 -13.031 1.00 76.44 101 ALA A CA 1
ATOM 798 C C . ALA A 1 101 ? 14.194 -2.956 -12.708 1.00 76.44 101 ALA A C 1
ATOM 800 O O . ALA A 1 101 ? 14.552 -2.686 -11.566 1.00 76.44 101 ALA A O 1
ATOM 801 N N . THR A 1 102 ? 14.347 -2.085 -13.705 1.00 81.50 102 THR A N 1
ATOM 802 C CA . THR A 1 102 ? 14.971 -0.763 -13.555 1.00 81.50 102 THR A CA 1
ATOM 803 C C . THR A 1 102 ? 13.950 0.333 -13.300 1.00 81.50 102 THR A C 1
ATOM 805 O O . THR A 1 102 ? 14.281 1.346 -12.694 1.00 81.50 102 THR A O 1
ATOM 808 N N . MET A 1 103 ? 12.704 0.131 -13.735 1.00 85.88 103 MET A N 1
ATOM 809 C CA . MET A 1 103 ? 11.645 1.133 -13.641 1.00 85.88 103 MET A CA 1
ATOM 810 C C . MET A 1 103 ? 10.361 0.516 -13.114 1.00 85.88 103 MET A C 1
ATOM 812 O O . MET A 1 103 ? 9.985 -0.582 -13.527 1.00 85.88 103 MET A O 1
ATOM 816 N N . VAL A 1 104 ? 9.678 1.242 -12.238 1.00 87.38 104 VAL A N 1
ATOM 817 C CA . VAL A 1 104 ? 8.286 0.993 -11.875 1.00 87.38 104 VAL A CA 1
ATOM 818 C C . VAL A 1 104 ? 7.401 1.367 -13.064 1.00 87.38 104 VAL A C 1
ATOM 820 O O . VAL A 1 104 ? 7.531 2.453 -13.621 1.00 87.38 104 VAL A O 1
ATOM 823 N N . ILE A 1 105 ? 6.522 0.454 -13.463 1.00 85.75 105 ILE A N 1
ATOM 824 C CA . ILE A 1 105 ? 5.570 0.613 -14.574 1.00 85.75 105 ILE A CA 1
ATOM 825 C C . ILE A 1 105 ? 4.117 0.655 -14.097 1.00 85.75 105 ILE A C 1
ATOM 827 O O . ILE A 1 105 ? 3.210 0.889 -14.893 1.00 85.75 105 ILE A O 1
ATOM 831 N N . GLY A 1 106 ? 3.898 0.426 -12.806 1.00 87.19 106 GLY A N 1
ATOM 832 C CA . GLY A 1 106 ? 2.602 0.537 -12.168 1.00 87.19 106 GLY A CA 1
ATOM 833 C C . GLY A 1 106 ? 2.647 0.070 -10.724 1.00 87.19 106 GLY A C 1
ATOM 834 O O . GLY A 1 106 ? 3.685 -0.357 -10.217 1.00 87.19 106 GLY A O 1
ATOM 835 N N . GLY A 1 107 ? 1.500 0.118 -10.075 1.00 88.19 107 GLY A N 1
ATOM 836 C CA . GLY A 1 107 ? 1.317 -0.460 -8.762 1.00 88.19 107 GLY A CA 1
ATOM 837 C C . GLY A 1 107 ? -0.124 -0.421 -8.320 1.00 88.19 107 GLY A C 1
ATOM 838 O O . GLY A 1 107 ? -0.997 0.131 -8.988 1.00 88.19 107 GLY A O 1
ATOM 839 N N . GLN A 1 108 ? -0.361 -1.035 -7.180 1.00 89.19 108 GLN A N 1
ATOM 840 C CA . GLN A 1 108 ? -1.683 -1.233 -6.631 1.00 89.19 108 GLN A CA 1
ATOM 841 C C . GLN A 1 108 ? -1.620 -1.115 -5.124 1.00 89.19 108 GLN A C 1
ATOM 843 O O . GLN A 1 108 ? -0.685 -1.601 -4.492 1.00 89.19 108 GLN A O 1
ATOM 848 N N . ILE A 1 109 ? -2.643 -0.493 -4.558 1.00 90.81 109 ILE A N 1
ATOM 849 C CA . ILE A 1 109 ? -2.894 -0.502 -3.124 1.00 90.81 109 ILE A CA 1
ATOM 850 C C . ILE A 1 109 ? -4.298 -1.038 -2.878 1.00 90.81 109 ILE A C 1
ATOM 852 O O . ILE A 1 109 ? -5.260 -0.582 -3.494 1.00 90.81 109 ILE A O 1
ATOM 856 N N . CYS A 1 110 ? -4.404 -1.996 -1.966 1.00 91.44 110 CYS A N 1
ATOM 857 C CA . CYS A 1 110 ? -5.655 -2.615 -1.565 1.00 91.44 110 CYS A CA 1
ATOM 858 C C . CYS A 1 110 ? -5.765 -2.640 -0.048 1.00 91.44 110 CYS A C 1
ATOM 860 O O . CYS A 1 110 ? -4.800 -2.953 0.650 1.00 91.44 110 CYS A O 1
ATOM 862 N N . ILE A 1 111 ? -6.951 -2.313 0.458 1.00 91.56 111 ILE A N 1
ATOM 863 C CA . ILE A 1 111 ? -7.278 -2.403 1.874 1.00 91.56 111 ILE A CA 1
ATOM 864 C C . ILE A 1 111 ? -8.423 -3.374 2.043 1.00 91.56 111 ILE A C 1
ATOM 866 O O . ILE A 1 111 ? -9.508 -3.190 1.491 1.00 91.56 111 ILE A O 1
ATOM 870 N N . VAL A 1 112 ? -8.179 -4.376 2.871 1.00 90.88 112 VAL A N 1
ATOM 871 C CA . VAL A 1 112 ? -9.157 -5.385 3.251 1.00 90.88 112 VAL A CA 1
ATOM 872 C C . VAL A 1 112 ? -9.475 -5.216 4.737 1.00 90.88 112 VAL A C 1
ATOM 874 O O . VAL A 1 112 ? -8.595 -4.895 5.536 1.00 90.88 112 VAL A O 1
ATOM 877 N N . ASP A 1 113 ? -10.734 -5.396 5.126 1.00 91.00 113 ASP A N 1
ATOM 878 C CA . ASP A 1 113 ? -11.126 -5.463 6.537 1.00 91.00 113 ASP A CA 1
ATOM 879 C C . ASP A 1 113 ? -11.038 -6.888 7.115 1.00 91.00 113 ASP A C 1
ATOM 881 O O . ASP A 1 113 ? -10.838 -7.864 6.396 1.00 91.00 113 ASP A O 1
ATOM 885 N N . ARG A 1 114 ? -11.228 -7.041 8.431 1.00 90.56 114 ARG A N 1
ATOM 886 C CA . ARG A 1 114 ? -11.216 -8.358 9.104 1.00 90.56 114 ARG A CA 1
ATOM 887 C C . ARG A 1 114 ? -12.250 -9.361 8.582 1.00 90.56 114 ARG A C 1
ATOM 889 O O . ARG A 1 114 ? -12.043 -10.559 8.725 1.00 90.56 114 ARG A O 1
ATOM 896 N N . ALA A 1 115 ? -13.332 -8.915 7.946 1.00 89.62 115 ALA A N 1
ATOM 897 C CA . ALA A 1 115 ? -14.308 -9.817 7.334 1.00 89.62 115 ALA A CA 1
ATOM 898 C C . ALA A 1 115 ? -13.876 -10.302 5.932 1.00 89.62 115 ALA A C 1
ATOM 900 O O . ALA A 1 115 ? -14.580 -11.093 5.294 1.00 89.62 115 ALA A O 1
ATOM 901 N N . GLY A 1 116 ? -12.734 -9.834 5.421 1.00 90.00 116 GLY A N 1
ATOM 902 C CA . GLY A 1 116 ? -12.301 -10.107 4.057 1.00 90.00 116 GLY A CA 1
ATOM 903 C C . GLY A 1 116 ? -13.130 -9.341 3.025 1.00 90.00 116 GLY A C 1
ATOM 904 O O . GLY A 1 116 ? -13.417 -9.884 1.954 1.00 90.00 116 GLY A O 1
ATOM 905 N N . ARG A 1 117 ? -13.593 -8.127 3.356 1.00 92.06 117 ARG A N 1
ATOM 906 C CA . ARG A 1 117 ? -14.219 -7.191 2.411 1.00 92.06 117 ARG A CA 1
ATOM 907 C C . ARG A 1 117 ? -13.177 -6.188 1.936 1.00 92.06 117 ARG A C 1
ATOM 909 O O . ARG A 1 117 ? -12.423 -5.650 2.744 1.00 92.06 117 ARG A O 1
ATOM 916 N N . ILE A 1 118 ? -13.158 -5.920 0.634 1.00 91.06 118 ILE A N 1
ATOM 917 C CA . ILE A 1 118 ? -12.303 -4.883 0.047 1.00 91.06 118 ILE A CA 1
ATOM 918 C C . ILE A 1 118 ? -12.918 -3.530 0.412 1.00 91.06 118 ILE A C 1
ATOM 920 O O . ILE A 1 118 ? -13.997 -3.187 -0.064 1.00 91.06 118 ILE A O 1
ATOM 924 N N . ALA A 1 119 ? -12.247 -2.794 1.293 1.00 88.19 119 ALA A N 1
ATOM 925 C CA . ALA A 1 119 ? -12.645 -1.461 1.731 1.00 88.19 119 ALA A CA 1
ATOM 926 C C . ALA A 1 119 ? -12.131 -0.367 0.783 1.00 88.19 119 ALA A C 1
ATOM 928 O O . ALA A 1 119 ? -12.720 0.708 0.704 1.00 88.19 119 ALA A O 1
ATOM 929 N N . TYR A 1 120 ? -11.030 -0.634 0.079 1.00 89.31 120 TYR A N 1
ATOM 930 C CA . TYR A 1 120 ? -10.427 0.276 -0.889 1.00 89.31 120 TYR A CA 1
ATOM 931 C C . TYR A 1 120 ? -9.535 -0.506 -1.856 1.00 89.31 120 TYR A C 1
ATOM 933 O O . TYR A 1 120 ? -8.829 -1.416 -1.430 1.00 89.31 120 TYR A O 1
ATOM 941 N N . SER A 1 121 ? -9.542 -0.143 -3.136 1.00 89.94 121 SER A N 1
ATOM 942 C CA . SER A 1 121 ? -8.567 -0.625 -4.115 1.00 89.94 121 SER A CA 1
ATOM 943 C C . SER A 1 121 ? -8.303 0.461 -5.148 1.00 89.94 121 SER A C 1
ATOM 945 O O . SER A 1 121 ? -9.242 1.098 -5.629 1.00 89.94 121 SER A O 1
ATOM 947 N N . ARG A 1 122 ? -7.028 0.686 -5.473 1.00 89.25 122 ARG A N 1
ATOM 948 C CA . ARG A 1 122 ? -6.624 1.616 -6.527 1.00 89.25 122 ARG A CA 1
ATOM 949 C C . ARG A 1 122 ? -5.421 1.096 -7.292 1.00 89.25 122 ARG A C 1
ATOM 951 O O . ARG A 1 122 ? -4.463 0.596 -6.703 1.00 89.25 122 ARG A O 1
ATOM 958 N N . HIS A 1 123 ? -5.490 1.262 -8.609 1.00 88.38 123 HIS A N 1
ATOM 959 C CA . HIS A 1 123 ? -4.453 0.899 -9.561 1.00 88.38 123 HIS A CA 1
ATOM 960 C C . HIS A 1 123 ? -3.799 2.162 -10.118 1.00 88.38 123 HIS A C 1
ATOM 962 O O . HIS A 1 123 ? -4.490 3.102 -10.503 1.00 88.38 123 HIS A O 1
ATOM 968 N N . TYR A 1 124 ? -2.475 2.150 -10.227 1.00 87.81 124 TYR A N 1
ATOM 969 C CA . TYR A 1 124 ? -1.706 3.179 -10.910 1.00 87.81 124 TYR A CA 1
ATOM 970 C C . TYR A 1 124 ? -0.903 2.558 -12.051 1.00 87.81 124 TYR A C 1
ATOM 972 O O . TYR A 1 124 ? -0.151 1.611 -11.840 1.00 87.81 124 TYR A O 1
ATOM 980 N N . ASN A 1 125 ? -1.039 3.096 -13.256 1.00 83.88 125 ASN A N 1
ATOM 981 C CA . ASN A 1 125 ? -0.233 2.749 -14.421 1.00 83.88 125 ASN A CA 1
ATOM 982 C C . ASN A 1 125 ? 0.758 3.878 -14.741 1.00 83.88 125 ASN A C 1
ATOM 984 O O . ASN A 1 125 ? 0.595 5.012 -14.287 1.00 83.88 125 ASN A O 1
ATOM 988 N N . SER A 1 126 ? 1.777 3.579 -15.548 1.00 76.44 126 SER A N 1
ATOM 989 C CA . SER A 1 126 ? 2.879 4.500 -15.860 1.00 76.44 126 SER A CA 1
ATOM 990 C C . SER A 1 126 ? 2.483 5.855 -16.455 1.00 76.44 126 SER A C 1
ATOM 992 O O . SER A 1 126 ? 3.324 6.744 -16.501 1.00 76.44 126 SER A O 1
ATOM 994 N N . HIS A 1 127 ? 1.243 6.043 -16.916 1.00 79.88 127 HIS A N 1
ATOM 995 C CA . HIS A 1 127 ? 0.769 7.332 -17.430 1.00 79.88 127 HIS A CA 1
ATOM 996 C C . HIS A 1 127 ? 0.237 8.269 -16.334 1.00 79.88 127 HIS A C 1
ATOM 998 O O . HIS A 1 127 ? -0.102 9.411 -16.628 1.00 79.88 127 HIS A O 1
ATOM 1004 N N . GLN A 1 128 ? 0.149 7.805 -15.083 1.00 81.38 128 GLN A N 1
ATOM 1005 C CA . GLN A 1 128 ? -0.447 8.549 -13.967 1.00 81.38 128 GLN A CA 1
ATOM 1006 C C . GLN A 1 128 ? 0.585 9.179 -13.016 1.00 81.38 128 GLN A C 1
ATOM 1008 O O . GLN A 1 128 ? 0.195 9.867 -12.074 1.00 81.38 128 GLN A O 1
ATOM 1013 N N . PHE A 1 129 ? 1.884 8.947 -13.226 1.00 81.50 129 PHE A N 1
ATOM 1014 C CA . PHE A 1 129 ? 2.949 9.447 -12.355 1.00 81.50 129 PHE A CA 1
ATOM 1015 C C . PHE A 1 129 ? 4.188 9.887 -13.131 1.00 81.50 129 PHE A C 1
ATOM 1017 O O . PHE A 1 129 ? 4.482 9.382 -14.213 1.00 81.50 129 PHE A O 1
ATOM 1024 N N . ASP A 1 130 ? 4.926 10.829 -12.546 1.00 83.44 130 ASP A N 1
ATOM 1025 C CA . ASP A 1 130 ? 6.111 11.416 -13.159 1.00 83.44 130 ASP A CA 1
ATOM 1026 C C . ASP A 1 130 ? 7.281 10.421 -13.292 1.00 83.44 130 ASP A C 1
ATOM 1028 O O . ASP A 1 130 ? 7.471 9.539 -12.444 1.00 83.44 130 ASP A O 1
ATOM 1032 N N . PRO A 1 131 ? 8.169 10.602 -14.290 1.00 84.19 131 PRO A N 1
ATOM 1033 C CA . PRO A 1 131 ? 9.361 9.768 -14.461 1.00 84.19 131 PRO A CA 1
ATOM 1034 C C . PRO A 1 131 ? 10.270 9.695 -13.225 1.00 84.19 131 PRO A C 1
ATOM 1036 O O . PRO A 1 131 ? 10.961 8.700 -13.006 1.00 84.19 131 PRO A O 1
ATOM 1039 N N . THR A 1 132 ? 10.264 10.735 -12.389 1.00 85.44 132 THR A N 1
ATOM 1040 C CA . THR A 1 132 ? 11.082 10.812 -11.171 1.00 85.44 132 THR A CA 1
ATOM 1041 C C . THR A 1 132 ? 10.690 9.753 -10.141 1.00 85.44 132 THR A C 1
ATOM 1043 O O . THR A 1 132 ? 11.562 9.239 -9.435 1.00 85.44 132 THR A O 1
ATOM 1046 N N . VAL A 1 133 ? 9.409 9.373 -10.086 1.00 85.25 133 VAL A N 1
ATOM 1047 C CA . VAL A 1 133 ? 8.902 8.354 -9.160 1.00 85.25 133 VAL A CA 1
ATOM 1048 C C . VAL A 1 133 ? 9.154 6.933 -9.674 1.00 85.25 133 VAL A C 1
ATOM 1050 O O . VAL A 1 133 ? 9.268 6.000 -8.884 1.00 85.25 133 VAL A O 1
ATOM 1053 N N . MET A 1 134 ? 9.346 6.762 -10.988 1.00 85.00 134 MET A N 1
ATOM 1054 C CA . MET A 1 134 ? 9.546 5.452 -11.625 1.00 85.00 134 MET A CA 1
ATOM 1055 C C . MET A 1 134 ? 10.856 4.759 -11.223 1.00 85.00 134 MET A C 1
ATOM 1057 O O . MET A 1 134 ? 11.011 3.557 -11.423 1.00 85.00 134 MET A O 1
ATOM 1061 N N . THR A 1 135 ? 11.827 5.499 -10.690 1.00 84.94 135 THR A N 1
ATOM 1062 C CA . THR A 1 135 ? 13.196 5.004 -10.458 1.00 84.94 135 THR A CA 1
ATOM 1063 C C . THR A 1 135 ? 13.404 4.360 -9.086 1.00 84.94 135 THR A C 1
ATOM 1065 O O . THR A 1 135 ? 14.430 3.724 -8.856 1.00 84.94 135 THR A O 1
ATOM 1068 N N . SER A 1 136 ? 12.444 4.488 -8.165 1.00 87.69 136 SER A N 1
ATOM 1069 C CA . SER A 1 136 ? 12.580 4.014 -6.785 1.00 87.69 136 SER A CA 1
ATOM 1070 C C . SER A 1 136 ? 11.257 3.472 -6.258 1.00 87.69 136 SER A C 1
ATOM 1072 O O . SER A 1 136 ? 10.257 4.183 -6.229 1.00 87.69 136 SER A O 1
ATOM 1074 N N . THR A 1 137 ? 11.266 2.226 -5.784 1.00 86.56 137 THR A N 1
ATOM 1075 C CA . THR A 1 137 ? 10.102 1.578 -5.161 1.00 86.56 137 THR A CA 1
ATOM 1076 C C . THR A 1 137 ? 9.667 2.295 -3.884 1.00 86.56 137 THR A C 1
ATOM 1078 O O . THR A 1 137 ? 8.473 2.471 -3.661 1.00 86.56 137 THR A O 1
ATOM 1081 N N . VAL A 1 138 ? 10.616 2.804 -3.093 1.00 89.44 138 VAL A N 1
ATOM 1082 C CA . VAL A 1 138 ? 10.342 3.618 -1.897 1.00 89.44 138 VAL A CA 1
ATOM 1083 C C . VAL A 1 138 ? 9.644 4.928 -2.263 1.00 89.44 138 VAL A C 1
ATOM 1085 O O . VAL A 1 138 ? 8.588 5.223 -1.712 1.00 89.44 138 VAL A O 1
ATOM 1088 N N . ARG A 1 139 ? 10.184 5.694 -3.226 1.00 89.81 139 ARG A N 1
ATOM 1089 C CA . ARG A 1 139 ? 9.546 6.951 -3.670 1.00 89.81 139 ARG A CA 1
ATOM 1090 C C . ARG A 1 139 ? 8.164 6.700 -4.259 1.00 89.81 139 ARG A C 1
ATOM 1092 O O . ARG A 1 139 ? 7.245 7.474 -4.025 1.00 89.81 139 ARG A O 1
ATOM 1099 N N . PHE A 1 140 ? 8.019 5.615 -5.011 1.00 90.19 140 PHE A N 1
ATOM 1100 C CA . PHE A 1 140 ? 6.743 5.230 -5.590 1.00 90.19 140 PHE A CA 1
ATOM 1101 C C . PHE A 1 140 ? 5.713 4.843 -4.524 1.00 90.19 140 PHE A C 1
ATOM 1103 O O . PHE A 1 140 ? 4.561 5.255 -4.608 1.00 90.19 140 PHE A O 1
ATOM 1110 N N . THR A 1 141 ? 6.139 4.126 -3.484 1.00 89.88 141 THR A N 1
ATOM 1111 C CA . THR A 1 141 ? 5.288 3.768 -2.341 1.00 89.88 141 THR A CA 1
ATOM 1112 C C . THR A 1 141 ? 4.805 5.010 -1.596 1.00 89.88 141 THR A C 1
ATOM 1114 O O . THR A 1 141 ? 3.613 5.136 -1.334 1.00 89.88 141 THR A O 1
ATOM 1117 N N . ASP A 1 142 ? 5.704 5.954 -1.307 1.00 90.69 142 ASP A N 1
ATOM 1118 C CA . ASP A 1 142 ? 5.362 7.231 -0.664 1.00 90.69 142 ASP A CA 1
ATOM 1119 C C . ASP A 1 142 ? 4.366 8.048 -1.505 1.00 90.69 142 ASP A C 1
ATOM 1121 O O . ASP A 1 142 ? 3.346 8.526 -1.000 1.00 90.69 142 ASP A O 1
ATOM 1125 N N . TRP A 1 143 ? 4.594 8.118 -2.820 1.00 92.06 143 TRP A N 1
ATOM 1126 C CA . TRP A 1 143 ? 3.672 8.756 -3.759 1.00 92.06 143 TRP A CA 1
ATOM 1127 C C . TRP A 1 143 ? 2.289 8.086 -3.762 1.00 92.06 143 TRP A C 1
ATOM 1129 O O . TRP A 1 143 ? 1.274 8.773 -3.636 1.00 92.06 143 TRP A O 1
ATOM 1139 N N . MET A 1 144 ? 2.226 6.751 -3.838 1.00 91.75 144 MET A N 1
ATOM 1140 C CA . MET A 1 144 ? 0.963 6.003 -3.809 1.00 91.75 144 MET A CA 1
ATOM 1141 C C . MET A 1 144 ? 0.189 6.223 -2.510 1.00 91.75 144 MET A C 1
ATOM 1143 O O . MET A 1 144 ? -1.030 6.401 -2.538 1.00 91.75 144 MET A O 1
ATOM 1147 N N . LEU A 1 145 ? 0.887 6.195 -1.373 1.00 90.75 145 LEU A N 1
ATOM 1148 C CA . LEU A 1 145 ? 0.281 6.377 -0.058 1.00 90.75 145 LEU A CA 1
ATOM 1149 C C . LEU A 1 145 ? -0.214 7.810 0.143 1.00 90.75 145 LEU A C 1
ATOM 1151 O O . LEU A 1 145 ? -1.288 8.006 0.707 1.00 90.75 145 LEU A O 1
ATOM 1155 N N . THR A 1 146 ? 0.501 8.801 -0.390 1.00 91.94 146 THR A N 1
ATOM 1156 C CA . THR A 1 146 ? 0.043 10.196 -0.420 1.00 91.94 146 THR A CA 1
ATOM 1157 C C . THR A 1 146 ? -1.273 10.326 -1.188 1.00 91.94 146 THR A C 1
ATOM 1159 O O . THR A 1 146 ? -2.242 10.869 -0.658 1.00 91.94 146 THR A O 1
ATOM 1162 N N . ARG A 1 147 ? -1.365 9.745 -2.393 1.00 90.75 147 ARG A N 1
ATOM 1163 C CA . ARG A 1 147 ? -2.611 9.731 -3.186 1.00 90.75 147 ARG A CA 1
ATOM 1164 C C . ARG A 1 147 ? -3.750 8.995 -2.492 1.00 90.75 147 ARG A C 1
ATOM 1166 O O . ARG A 1 147 ? -4.886 9.455 -2.516 1.00 90.75 147 ARG A O 1
ATOM 1173 N N . PHE A 1 148 ? -3.442 7.887 -1.828 1.00 89.69 148 PHE A N 1
ATOM 1174 C CA . PHE A 1 148 ? -4.408 7.179 -1.001 1.00 89.69 148 PHE A CA 1
ATOM 1175 C C . PHE A 1 148 ? -4.960 8.067 0.127 1.00 89.69 148 PHE A C 1
ATOM 1177 O O . PHE A 1 148 ? -6.174 8.121 0.310 1.00 89.69 148 PHE A O 1
ATOM 1184 N N . LEU A 1 149 ? -4.117 8.810 0.854 1.00 88.12 149 LEU A N 1
ATOM 1185 C CA . LEU A 1 149 ? -4.604 9.733 1.887 1.00 88.12 149 LEU A CA 1
ATOM 1186 C C . LEU A 1 149 ? -5.470 10.854 1.320 1.00 88.12 149 LEU A C 1
ATOM 1188 O O . LEU A 1 149 ? -6.455 11.225 1.960 1.00 88.12 149 LEU A O 1
ATOM 1192 N N . GLU A 1 150 ? -5.109 11.392 0.154 1.00 89.19 150 GLU A N 1
ATOM 1193 C CA . GLU A 1 150 ? -5.936 12.369 -0.556 1.00 89.19 150 GLU A CA 1
ATOM 1194 C C . GLU A 1 150 ? -7.313 11.773 -0.868 1.00 89.19 150 GLU A C 1
ATOM 1196 O O . GLU A 1 150 ? -8.332 12.400 -0.588 1.00 89.19 150 GLU A O 1
ATOM 1201 N N . ASP A 1 151 ? -7.371 10.546 -1.382 1.00 88.31 151 ASP A N 1
ATOM 1202 C CA . ASP A 1 151 ? -8.636 9.872 -1.675 1.00 88.31 151 ASP A CA 1
ATOM 1203 C C . ASP A 1 151 ? -9.473 9.622 -0.422 1.00 88.31 151 ASP A C 1
ATOM 1205 O O . ASP A 1 151 ? -10.680 9.827 -0.449 1.00 88.31 151 ASP A O 1
ATOM 1209 N N . LEU A 1 152 ? -8.860 9.281 0.715 1.00 83.75 152 LEU A N 1
ATOM 1210 C CA . LEU A 1 152 ? -9.593 9.116 1.976 1.00 83.75 152 LEU A CA 1
ATOM 1211 C C . LEU A 1 152 ? -10.340 10.382 2.442 1.00 83.75 152 LEU A C 1
ATOM 1213 O O . LEU A 1 152 ? -11.206 10.285 3.322 1.00 83.75 152 LEU A O 1
ATOM 1217 N N . THR A 1 153 ? -9.984 11.556 1.909 1.00 83.94 153 THR A N 1
ATOM 1218 C CA . THR A 1 153 ? -10.660 12.831 2.198 1.00 83.94 153 THR A CA 1
ATOM 1219 C C . THR A 1 153 ? -11.795 13.166 1.234 1.00 83.94 153 THR A C 1
ATOM 1221 O O . THR A 1 153 ? -12.569 14.068 1.539 1.00 83.94 153 THR A O 1
ATOM 1224 N N . LYS A 1 154 ? -11.914 12.436 0.122 1.00 82.25 154 LYS A N 1
ATOM 1225 C CA . LYS A 1 154 ? -12.923 12.647 -0.919 1.00 82.25 154 LYS A CA 1
ATOM 1226 C C . LYS A 1 154 ? -14.113 11.711 -0.731 1.00 82.25 154 LYS A C 1
ATOM 1228 O O . LYS A 1 154 ? -14.008 10.661 -0.085 1.00 82.25 154 LYS A O 1
ATOM 1233 N N . ASP A 1 155 ? -15.239 12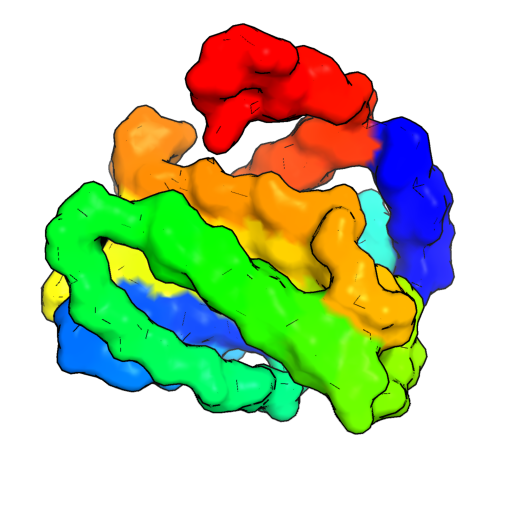.066 -1.330 1.00 79.44 155 ASP A N 1
ATOM 1234 C CA . ASP A 1 155 ? -16.378 11.169 -1.451 1.00 79.44 155 ASP A CA 1
ATOM 1235 C C . ASP A 1 155 ? -16.120 10.085 -2.505 1.00 79.44 155 ASP A C 1
ATOM 1237 O O . ASP A 1 155 ? -15.396 10.275 -3.485 1.00 79.44 155 ASP A O 1
ATOM 1241 N N . ALA A 1 156 ? -16.745 8.917 -2.326 1.00 73.56 156 ALA A N 1
ATOM 1242 C CA . ALA A 1 156 ? -16.531 7.766 -3.206 1.00 73.56 156 ALA A CA 1
ATOM 1243 C C . ALA A 1 156 ? -16.817 8.086 -4.684 1.00 73.56 156 ALA A C 1
ATOM 1245 O O . ALA A 1 156 ? -16.118 7.593 -5.563 1.00 73.56 156 ALA A O 1
ATOM 1246 N N . THR A 1 157 ? -17.800 8.947 -4.958 1.00 77.12 157 THR A N 1
ATOM 1247 C CA . THR A 1 157 ? -18.173 9.389 -6.310 1.00 77.12 157 THR A CA 1
ATOM 1248 C C . THR A 1 157 ? -17.163 10.340 -6.950 1.00 77.12 157 THR A C 1
ATOM 1250 O O . THR A 1 157 ? -17.174 10.494 -8.167 1.00 77.12 157 THR A O 1
ATOM 1253 N N . GLU A 1 158 ? -16.300 10.983 -6.160 1.00 76.81 158 GLU A N 1
ATOM 1254 C CA . GLU A 1 158 ? -15.204 11.823 -6.662 1.00 76.81 158 GLU A CA 1
ATOM 1255 C C . GLU A 1 158 ? -13.974 10.985 -7.034 1.00 76.81 158 GLU A C 1
ATOM 1257 O O . GLU A 1 158 ? -13.194 11.371 -7.902 1.00 76.81 158 GLU A O 1
ATOM 1262 N N . ILE A 1 159 ? -13.803 9.834 -6.379 1.00 71.81 159 ILE A N 1
ATOM 1263 C CA . ILE A 1 159 ? -12.702 8.893 -6.626 1.00 71.81 159 ILE A CA 1
ATOM 1264 C C . ILE A 1 159 ? -13.073 7.932 -7.762 1.00 71.81 159 ILE A C 1
ATOM 1266 O O . ILE A 1 159 ? -12.269 7.674 -8.653 1.00 71.81 159 ILE A O 1
ATOM 1270 N N . PHE A 1 160 ? -14.309 7.429 -7.740 1.00 71.31 160 PHE A N 1
ATOM 1271 C CA . PHE A 1 160 ? -14.856 6.468 -8.692 1.00 71.31 160 PHE A CA 1
ATOM 1272 C C . PHE A 1 160 ? -16.127 7.052 -9.323 1.00 71.31 160 PHE A C 1
ATOM 1274 O O . PHE A 1 160 ? -17.242 6.714 -8.907 1.00 71.31 160 PHE A O 1
ATOM 1281 N N . PRO A 1 161 ? -15.994 7.967 -10.301 1.00 63.31 161 PRO A N 1
ATOM 1282 C CA . PRO A 1 161 ? -17.149 8.586 -10.928 1.00 63.31 161 PRO A CA 1
ATOM 1283 C C . PRO A 1 161 ? -18.044 7.518 -11.580 1.00 63.31 161 PRO A C 1
ATOM 1285 O O . PRO A 1 161 ? -17.536 6.579 -12.201 1.00 63.31 161 PRO A O 1
ATOM 1288 N N . PRO A 1 162 ? -19.381 7.662 -11.499 1.00 61.00 162 PRO A N 1
ATOM 1289 C CA . PRO A 1 162 ? -20.343 6.648 -11.951 1.00 61.00 162 PRO A CA 1
ATOM 1290 C C . PRO A 1 162 ? -20.267 6.344 -13.457 1.00 61.00 162 PRO A C 1
ATOM 1292 O O . PRO A 1 162 ? -20.791 5.332 -13.912 1.00 61.00 162 PRO A O 1
ATOM 1295 N N . TRP A 1 163 ? -19.585 7.197 -14.224 1.00 56.44 163 TRP A N 1
ATOM 1296 C CA . TRP A 1 163 ? -19.382 7.069 -15.669 1.00 56.44 163 TRP A CA 1
ATOM 1297 C C . TRP A 1 163 ? -18.100 6.309 -16.045 1.00 56.44 163 TRP A C 1
ATOM 1299 O O . TRP A 1 163 ? -17.811 6.156 -17.226 1.00 56.44 163 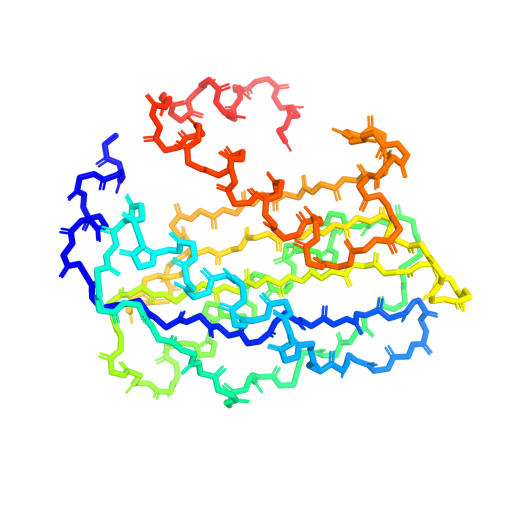TRP A O 1
ATOM 1309 N N . GLY A 1 164 ? -17.367 5.801 -15.047 1.00 43.66 164 GLY A N 1
ATOM 1310 C CA . GLY A 1 164 ? -16.420 4.701 -15.188 1.00 43.66 164 GLY A CA 1
ATOM 1311 C C . GLY A 1 164 ? -15.149 5.007 -15.971 1.00 43.66 164 GLY A C 1
ATOM 1312 O O . GLY A 1 164 ? -15.042 4.590 -17.111 1.00 43.66 164 GLY A O 1
ATOM 1313 N N . VAL A 1 165 ? -14.162 5.619 -15.312 1.00 43.88 165 VAL A N 1
ATOM 1314 C CA . VAL A 1 165 ? -12.765 5.139 -15.229 1.00 43.88 165 VAL A CA 1
ATOM 1315 C C . VAL A 1 165 ? -12.185 5.771 -13.958 1.00 43.88 165 VAL A C 1
ATOM 1317 O O . VAL A 1 165 ? -12.154 6.996 -13.853 1.00 43.88 165 VAL A O 1
ATOM 1320 N N . GLY A 1 166 ? -11.781 4.955 -12.987 1.00 42.81 166 GLY A N 1
ATOM 1321 C CA . GLY A 1 166 ? -11.035 5.366 -11.793 1.00 42.81 166 GLY A CA 1
ATOM 1322 C C . GLY A 1 166 ? -9.739 4.581 -11.701 1.00 42.81 166 GLY A C 1
ATOM 1323 O O . GLY A 1 166 ? -9.767 3.405 -12.136 1.00 42.81 166 GLY A O 1
#